Protein AF-A0A3B0T6W2-F1 (afdb_monomer)

Nearest PDB structures (foldseek):
  3ezs-assembly1_B  TM=7.539E-01  e=1.451E+00  Helicobacter pylori 26695
  1wky-assembly1_A  TM=6.631E-01  e=8.447E-01  Bacillus sp. JAMB-602
  2eo0-assembly2_A  TM=5.362E-01  e=4.016E-01  Sulfurisphaera tokodaii str. 7
  2whl-assembly1_A  TM=6.675E-01  e=3.493E+00  Salipaludibacillus agaradhaerens
  6uas-assembly1_A  TM=4.371E-01  e=1.661E+00  Amycolatopsis mediterranei

Secondary structure (DSSP, 8-state):
-TTTTHHHHHHHTTS--S--EEEE-S--S-------TT--EEEEE---STTPPPPPHHHHHHHHHHHHHTT-EEEEEE--SB-TTS-B--HHHH-SEETTEE-B---HHHHHHHHT-

Radius of gyration: 14.58 Å; Cα contacts (8 Å, |Δi|>4): 212; chains: 1; bounding box: 32×38×36 Å

Organism: NCBI:txid652676

Structure (mmCIF, N/CA/C/O backbone):
data_AF-A0A3B0T6W2-F1
#
_entry.id   AF-A0A3B0T6W2-F1
#
loop_
_atom_site.group_PDB
_atom_site.id
_atom_site.type_symbol
_atom_site.label_atom_id
_atom_site.label_alt_id
_atom_site.label_comp_id
_atom_site.label_asym_id
_atom_site.label_entity_id
_atom_site.label_seq_id
_atom_site.pdbx_PDB_ins_code
_atom_site.Cartn_x
_atom_site.Cartn_y
_atom_site.Cartn_z
_atom_site.occupancy
_atom_site.B_iso_or_equiv
_atom_site.auth_seq_id
_atom_site.auth_comp_id
_atom_site.auth_asym_id
_atom_site.auth_atom_id
_atom_site.pdbx_PDB_model_num
ATOM 1 N N . ASN A 1 1 ? -3.966 9.603 -3.259 1.00 82.38 1 ASN A N 1
ATOM 2 C CA . ASN A 1 1 ? -2.785 10.486 -3.163 1.00 82.38 1 ASN A CA 1
ATOM 3 C C . ASN A 1 1 ? -2.792 11.110 -1.764 1.00 82.38 1 ASN A C 1
ATOM 5 O O . ASN A 1 1 ? -3.804 10.995 -1.070 1.00 82.38 1 ASN A O 1
ATOM 9 N N . LYS A 1 2 ? -1.687 11.713 -1.332 1.00 90.75 2 LYS A N 1
ATOM 10 C CA . LYS A 1 2 ? -1.481 12.236 0.023 1.00 90.75 2 LYS A CA 1
ATOM 11 C C . LYS A 1 2 ? -2.507 13.304 0.412 1.00 90.75 2 LYS A C 1
ATOM 13 O O . LYS A 1 2 ? -2.999 13.302 1.533 1.00 90.75 2 LYS A O 1
ATOM 18 N N . TYR A 1 3 ? -2.855 14.177 -0.529 1.00 91.06 3 TYR A N 1
ATOM 19 C CA . TYR A 1 3 ? -3.687 15.354 -0.272 1.00 91.06 3 TYR A CA 1
AT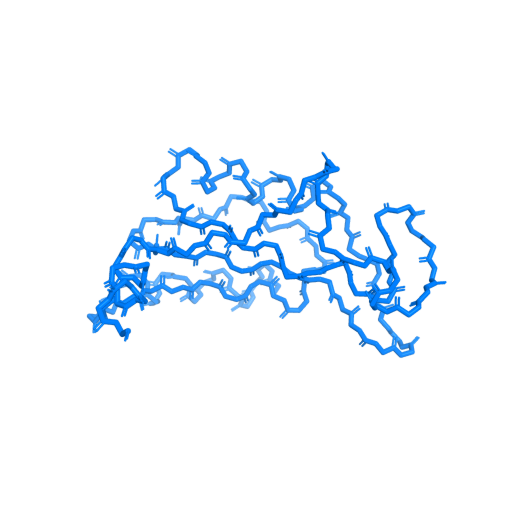OM 20 C C . TYR A 1 3 ? -5.190 15.064 -0.271 1.00 91.06 3 TYR A C 1
ATOM 22 O O . TYR A 1 3 ? -5.915 15.648 0.524 1.00 91.06 3 TYR A O 1
ATOM 30 N N . ASP A 1 4 ? -5.658 14.146 -1.114 1.00 91.12 4 ASP A N 1
ATOM 31 C CA . ASP A 1 4 ? -7.086 13.828 -1.230 1.00 91.12 4 ASP A CA 1
ATOM 32 C C . ASP A 1 4 ? -7.474 12.565 -0.457 1.00 91.12 4 ASP A C 1
ATOM 34 O O . ASP A 1 4 ? -8.615 12.423 -0.016 1.00 91.12 4 ASP A O 1
ATOM 38 N N . GLY A 1 5 ? -6.544 11.610 -0.351 1.00 92.94 5 GLY A N 1
ATOM 39 C CA . GLY A 1 5 ? -6.788 10.287 0.219 1.00 92.94 5 GLY A CA 1
ATOM 40 C C . GLY A 1 5 ? -6.639 10.257 1.734 1.00 92.94 5 GLY A C 1
ATOM 41 O O . GLY A 1 5 ? -7.566 9.829 2.417 1.00 92.94 5 GLY A O 1
ATOM 42 N N . LEU A 1 6 ? -5.504 10.733 2.260 1.00 95.06 6 LEU A N 1
ATOM 43 C CA . LEU A 1 6 ? -5.219 10.657 3.698 1.00 95.06 6 LEU A CA 1
ATOM 44 C C . LEU A 1 6 ? -6.254 11.386 4.565 1.00 95.06 6 LEU A C 1
ATOM 46 O O . LEU A 1 6 ? -6.703 10.781 5.535 1.00 95.06 6 LEU A O 1
ATOM 50 N N . PRO A 1 7 ? -6.756 12.586 4.204 1.00 95.00 7 PRO A N 1
ATOM 51 C CA . PRO A 1 7 ? -7.790 13.239 5.011 1.00 95.00 7 PRO A CA 1
ATOM 52 C C . PRO A 1 7 ? -9.100 12.443 5.128 1.00 95.00 7 PRO A C 1
ATOM 54 O O . PRO A 1 7 ? -9.908 12.700 6.014 1.00 95.00 7 PRO A O 1
ATOM 57 N N . ARG A 1 8 ? -9.347 11.473 4.235 1.00 95.75 8 ARG A N 1
ATOM 58 C CA . ARG A 1 8 ? -10.544 10.616 4.287 1.00 95.75 8 ARG A CA 1
ATOM 59 C C . ARG A 1 8 ? -10.384 9.432 5.237 1.00 95.75 8 ARG A C 1
ATOM 61 O O . ARG A 1 8 ? -11.397 8.850 5.619 1.00 95.75 8 ARG A O 1
ATOM 68 N N . VAL A 1 9 ? -9.155 9.089 5.628 1.00 96.50 9 VAL A N 1
ATOM 69 C CA . VAL A 1 9 ? -8.884 8.020 6.602 1.00 96.50 9 VAL A CA 1
ATOM 70 C C . VAL A 1 9 ? -9.522 8.367 7.944 1.00 96.50 9 VAL A C 1
ATOM 72 O O . VAL A 1 9 ? -10.195 7.524 8.530 1.00 96.50 9 VAL A O 1
ATOM 75 N N . ASP A 1 10 ? -9.444 9.636 8.358 1.00 94.25 10 ASP A N 1
ATOM 76 C CA . ASP A 1 10 ? -10.095 10.126 9.577 1.00 94.25 10 ASP A CA 1
ATOM 77 C C . ASP A 1 10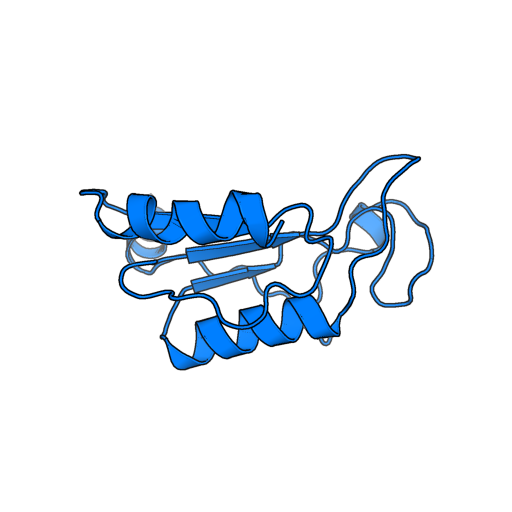 ? -11.613 9.953 9.567 1.00 94.25 10 ASP A C 1
ATOM 79 O O . ASP A 1 10 ? -12.220 9.650 10.591 1.00 94.25 10 ASP A O 1
ATOM 83 N N . ILE A 1 11 ? -12.247 10.108 8.408 1.00 95.12 11 ILE A N 1
ATOM 84 C CA . ILE A 1 11 ? -13.687 9.878 8.280 1.00 95.12 11 ILE A CA 1
ATOM 85 C C . ILE A 1 11 ? -13.975 8.378 8.389 1.00 95.12 11 ILE A C 1
ATOM 87 O O . ILE A 1 11 ? -14.879 7.977 9.120 1.00 95.12 11 ILE A O 1
ATOM 91 N N . LEU A 1 12 ? -13.198 7.554 7.681 1.00 96.12 12 LEU A N 1
ATOM 92 C CA . LEU A 1 12 ? -13.381 6.106 7.617 1.00 96.12 12 LEU A CA 1
ATOM 93 C C . LEU A 1 12 ? -13.233 5.438 8.989 1.00 96.12 12 LEU A C 1
ATOM 95 O O . LEU A 1 12 ? -14.110 4.673 9.382 1.00 96.12 12 LEU A O 1
ATOM 99 N N . ARG A 1 13 ? -12.163 5.747 9.729 1.00 95.62 13 ARG A N 1
ATOM 100 C CA . ARG A 1 13 ? -11.843 5.109 11.019 1.00 95.62 13 ARG A CA 1
ATOM 101 C C . ARG A 1 13 ? -12.857 5.376 12.138 1.00 95.62 13 ARG A C 1
ATOM 103 O O . ARG A 1 13 ? -12.824 4.723 13.175 1.00 95.62 13 ARG A O 1
ATOM 110 N N . ASN A 1 14 ? -13.752 6.345 11.934 1.00 94.94 14 ASN A N 1
ATOM 111 C CA . ASN A 1 14 ? -14.831 6.693 12.861 1.00 94.94 14 ASN A CA 1
ATOM 112 C C . ASN A 1 14 ? -16.182 6.053 12.487 1.00 94.94 14 ASN A C 1
ATOM 114 O O . ASN A 1 14 ? -17.184 6.262 13.178 1.00 94.94 14 ASN A O 1
ATOM 118 N N . LEU A 1 15 ? -16.246 5.288 11.393 1.00 96.38 15 LEU A N 1
ATOM 119 C CA . LEU A 1 15 ? -17.466 4.598 10.986 1.00 96.38 15 LEU A CA 1
ATOM 120 C C . LEU A 1 15 ? -17.707 3.340 11.825 1.00 96.38 15 LEU A C 1
ATOM 122 O O . LEU A 1 15 ? -16.790 2.658 12.268 1.00 96.38 15 LEU A O 1
ATOM 126 N N . LYS A 1 16 ? -18.984 2.984 11.986 1.00 95.50 16 LYS A N 1
ATOM 127 C CA . LYS A 1 16 ? -19.384 1.696 12.560 1.00 95.50 16 LYS A CA 1
ATOM 128 C C . LYS A 1 16 ? -19.514 0.671 11.440 1.00 95.50 16 LYS A C 1
ATOM 130 O O . LYS A 1 16 ? -20.548 0.615 10.776 1.00 95.50 16 LYS A O 1
ATOM 135 N N . ALA A 1 17 ? -18.477 -0.129 11.238 1.00 95.44 17 ALA A N 1
ATOM 136 C CA . ALA A 1 17 ? -18.477 -1.237 10.291 1.00 95.44 17 ALA A CA 1
ATOM 137 C C . ALA A 1 17 ? -17.854 -2.485 10.925 1.00 95.44 17 ALA A C 1
ATOM 139 O O . ALA A 1 17 ? -17.126 -2.397 11.906 1.00 95.44 17 ALA A O 1
ATOM 140 N N . THR A 1 18 ? -18.158 -3.655 10.363 1.00 94.94 18 THR A N 1
ATOM 141 C CA . THR A 1 18 ? -17.549 -4.927 10.786 1.00 94.94 18 THR A CA 1
ATOM 142 C C . THR A 1 18 ? -16.084 -5.039 10.366 1.00 94.94 18 THR A C 1
ATOM 144 O O . THR A 1 18 ? -15.333 -5.752 11.015 1.00 94.94 18 THR A O 1
ATOM 147 N N . VAL A 1 19 ? -15.715 -4.391 9.257 1.00 96.44 19 VAL A N 1
ATOM 14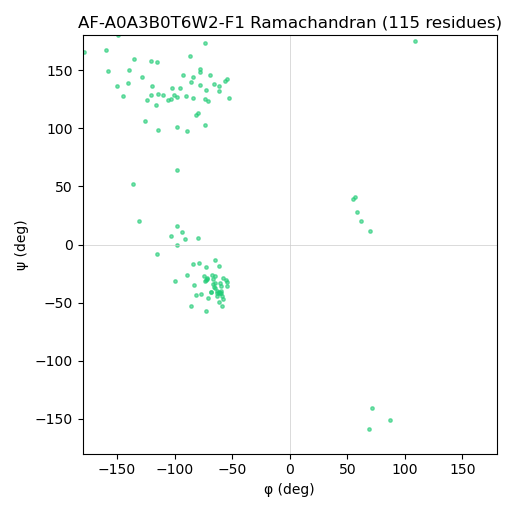8 C CA . VAL A 1 19 ? -14.346 -4.304 8.738 1.00 96.44 19 VAL A CA 1
ATOM 149 C C . VAL A 1 19 ? -14.173 -2.927 8.110 1.00 96.44 19 VAL A C 1
ATOM 151 O O . VAL A 1 19 ? -14.971 -2.537 7.251 1.00 96.44 19 VAL A O 1
ATOM 154 N N . LEU A 1 20 ? -13.127 -2.215 8.506 1.00 97.94 20 LEU A N 1
ATOM 155 C CA . LEU A 1 20 ? -12.672 -0.963 7.919 1.00 97.94 20 LEU A CA 1
ATOM 156 C C . LEU A 1 20 ? -11.356 -1.210 7.191 1.00 97.94 20 LEU A C 1
ATOM 158 O O . LEU A 1 20 ? -10.422 -1.784 7.745 1.00 97.94 20 LEU A O 1
ATOM 162 N N . PHE A 1 21 ? -11.277 -0.793 5.928 1.00 98.06 21 PHE A N 1
ATOM 163 C CA . PHE A 1 21 ? -10.094 -1.049 5.116 1.00 98.06 21 PHE A CA 1
ATOM 164 C C . PHE A 1 21 ? -9.700 0.127 4.234 1.00 98.06 21 PHE A C 1
ATOM 166 O O . PHE A 1 21 ? -10.546 0.880 3.746 1.00 98.06 21 PHE A O 1
ATOM 173 N N . LEU A 1 22 ? -8.401 0.223 3.967 1.00 98.38 22 LEU A N 1
ATOM 174 C CA . LEU A 1 22 ? -7.830 1.152 3.004 1.00 98.38 22 LEU A CA 1
ATOM 175 C C . LEU A 1 22 ? -7.472 0.416 1.716 1.00 98.38 22 LEU A C 1
ATOM 177 O O . LEU A 1 22 ? -6.709 -0.546 1.719 1.00 98.38 22 LEU A O 1
ATOM 181 N N . SER A 1 23 ? -7.996 0.902 0.592 1.00 97.94 23 SER A N 1
ATOM 182 C CA . SER A 1 23 ? -7.535 0.509 -0.739 1.00 97.94 23 SER A CA 1
ATOM 183 C C . SER A 1 23 ? -6.563 1.569 -1.248 1.00 97.94 23 SER A C 1
ATOM 185 O O . SER A 1 23 ? -6.959 2.650 -1.684 1.00 97.94 23 SER A O 1
ATOM 187 N N . VAL A 1 24 ? -5.272 1.269 -1.149 1.00 98.12 24 VAL A N 1
ATOM 188 C CA . VAL A 1 24 ? -4.167 2.137 -1.561 1.00 98.12 24 VAL A CA 1
ATOM 189 C C . VAL A 1 24 ? -3.696 1.711 -2.949 1.00 98.12 24 VAL A C 1
ATOM 191 O O . VAL A 1 24 ? -2.585 1.215 -3.153 1.00 98.12 24 VAL A O 1
ATOM 194 N N . GLU A 1 25 ? -4.593 1.857 -3.923 1.00 96.62 25 GLU A N 1
ATOM 195 C CA . GLU A 1 25 ? -4.314 1.538 -5.319 1.00 96.62 25 GLU A CA 1
ATOM 196 C C . GLU A 1 25 ? -4.931 2.551 -6.309 1.00 96.62 25 GLU A C 1
ATOM 198 O O . GLU A 1 25 ? -6.080 2.963 -6.146 1.00 96.62 25 GLU A O 1
ATOM 203 N N . PRO A 1 26 ? -4.193 2.935 -7.369 1.00 97.25 26 PRO A N 1
ATOM 204 C CA . PRO A 1 26 ? -2.755 2.717 -7.512 1.00 97.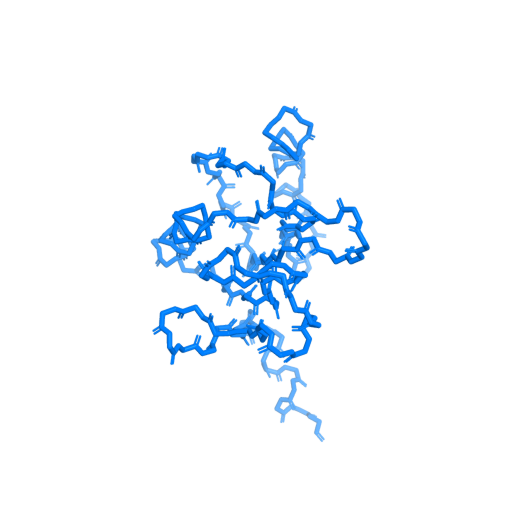25 26 PRO A CA 1
ATOM 205 C C . PRO A 1 26 ? -1.962 3.526 -6.465 1.00 97.25 26 PRO A C 1
ATOM 207 O O . PRO A 1 26 ? -2.268 4.693 -6.216 1.00 97.25 26 PRO A O 1
ATOM 210 N N . LEU A 1 27 ? -0.927 2.925 -5.873 1.00 98.06 27 LEU A N 1
ATOM 211 C CA . LEU A 1 27 ? 0.041 3.654 -5.048 1.00 98.06 27 LEU A CA 1
ATOM 212 C C . LEU A 1 27 ? 1.038 4.375 -5.966 1.00 98.06 27 LEU A C 1
ATOM 214 O O . LEU A 1 27 ? 1.806 3.747 -6.696 1.00 98.06 27 LEU A O 1
ATOM 218 N N . LEU A 1 28 ? 0.980 5.705 -5.955 1.00 97.19 28 LEU A N 1
ATOM 219 C CA . LEU A 1 28 ? 1.665 6.570 -6.925 1.00 97.19 28 LEU A CA 1
ATOM 220 C C . LEU A 1 28 ? 2.752 7.453 -6.308 1.00 97.19 28 LEU A C 1
ATOM 222 O O . LEU A 1 28 ? 3.466 8.130 -7.042 1.00 97.19 28 LEU A O 1
ATOM 226 N N . GLU A 1 29 ? 2.848 7.466 -4.986 1.00 97.81 29 GLU A N 1
ATOM 227 C CA . GLU A 1 29 ? 3.793 8.261 -4.209 1.00 97.81 29 GLU A CA 1
ATOM 228 C C . GLU A 1 29 ? 3.940 7.651 -2.813 1.00 97.81 29 GLU A C 1
ATOM 230 O O . GLU A 1 29 ? 3.115 6.825 -2.413 1.00 97.81 29 GLU A O 1
ATOM 235 N N . ASP A 1 30 ? 4.950 8.087 -2.063 1.00 97.69 30 ASP A N 1
ATOM 236 C CA . ASP A 1 30 ? 5.023 7.795 -0.635 1.00 97.69 30 ASP A CA 1
ATOM 237 C C . ASP A 1 30 ? 3.952 8.594 0.117 1.00 97.69 30 ASP A C 1
ATOM 239 O O . ASP A 1 30 ? 3.898 9.826 0.036 1.00 97.69 30 ASP A O 1
ATOM 243 N N . LEU A 1 31 ? 3.099 7.895 0.862 1.00 97.81 31 LEU A N 1
ATOM 244 C CA . LEU A 1 31 ? 2.075 8.534 1.685 1.00 97.81 31 LEU A CA 1
ATOM 245 C C . LEU A 1 31 ? 2.652 9.081 2.998 1.00 97.81 31 LEU A C 1
ATOM 247 O O . LEU A 1 31 ? 2.038 9.957 3.606 1.00 97.81 31 LEU A O 1
ATOM 251 N N . GLY A 1 32 ? 3.859 8.654 3.384 1.00 97.25 32 GLY A N 1
ATOM 252 C CA . GLY A 1 32 ? 4.424 8.936 4.698 1.00 97.25 32 GLY A CA 1
ATOM 253 C C . GLY A 1 32 ? 3.703 8.132 5.775 1.00 97.25 32 GLY A C 1
ATOM 254 O O . GLY A 1 32 ? 3.372 6.967 5.557 1.00 97.25 32 GLY A O 1
ATOM 255 N N . GLU A 1 33 ? 3.479 8.748 6.929 1.00 96.62 33 GLU A N 1
ATOM 256 C CA . GLU A 1 33 ? 2.731 8.147 8.034 1.00 96.62 33 GLU A CA 1
ATOM 257 C C . GLU A 1 33 ? 1.221 8.213 7.776 1.00 96.62 33 GLU A C 1
ATOM 259 O O . GLU A 1 33 ? 0.690 9.231 7.320 1.00 96.62 33 GLU A O 1
ATOM 264 N N . ILE A 1 34 ? 0.537 7.111 8.068 1.00 97.56 34 ILE A N 1
ATOM 265 C CA . ILE A 1 34 ? -0.909 6.947 7.976 1.00 97.56 34 ILE A CA 1
ATOM 266 C C . ILE A 1 34 ? -1.394 6.580 9.377 1.00 97.56 34 ILE A C 1
ATOM 268 O O . ILE A 1 34 ? -0.870 5.652 9.974 1.00 97.56 34 ILE A O 1
ATOM 272 N N . ASP A 1 35 ? -2.400 7.282 9.898 1.00 97.06 35 ASP A N 1
ATOM 273 C CA . ASP A 1 35 ? -3.058 6.875 11.144 1.00 97.06 35 ASP A CA 1
ATOM 274 C C . ASP A 1 35 ? -3.948 5.654 10.854 1.00 97.06 35 ASP A C 1
ATOM 276 O O . ASP A 1 35 ? -5.015 5.796 10.245 1.00 97.06 35 ASP A O 1
ATOM 280 N N . LEU A 1 36 ? -3.487 4.455 11.231 1.00 98.12 36 LEU A N 1
ATOM 281 C CA . LEU A 1 36 ? -4.216 3.200 11.029 1.00 98.12 36 LEU A CA 1
ATOM 282 C C . LEU A 1 36 ? -5.063 2.803 12.246 1.00 98.12 36 LEU A C 1
ATOM 284 O O . LEU A 1 36 ? -5.637 1.712 12.260 1.00 98.12 36 LEU A O 1
ATOM 288 N N . THR A 1 37 ? -5.238 3.694 13.227 1.00 97.00 37 THR A N 1
ATOM 289 C CA . THR A 1 37 ? -6.125 3.446 14.369 1.00 97.00 37 THR A CA 1
ATOM 290 C C . THR A 1 37 ? -7.517 3.039 13.877 1.00 97.00 37 THR A C 1
ATOM 292 O O . THR A 1 37 ? -8.150 3.782 13.125 1.00 97.00 37 THR A O 1
ATOM 295 N N . ASN A 1 38 ? -8.026 1.893 14.344 1.00 96.94 38 ASN A N 1
ATOM 296 C CA . ASN A 1 38 ? -9.311 1.291 13.943 1.00 96.94 38 ASN A CA 1
ATOM 297 C C . ASN A 1 38 ? -9.420 0.907 12.453 1.00 96.94 38 ASN A C 1
ATOM 299 O O . ASN A 1 38 ? -10.530 0.778 11.933 1.00 96.94 38 ASN A O 1
ATOM 303 N N . ILE A 1 39 ? -8.304 0.738 11.748 1.00 98.25 39 ILE A N 1
ATOM 304 C CA . ILE A 1 39 ? -8.277 0.139 10.413 1.00 98.25 39 ILE A CA 1
ATOM 305 C C . ILE A 1 39 ? -7.902 -1.332 10.558 1.00 98.25 39 ILE A C 1
ATOM 307 O O . ILE A 1 39 ? -6.878 -1.663 11.135 1.00 98.2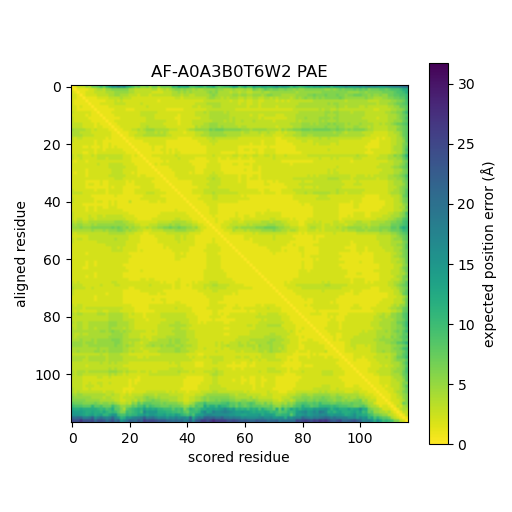5 39 ILE A O 1
ATOM 311 N N . ASP A 1 40 ? -8.710 -2.221 9.990 1.00 98.31 40 ASP A N 1
ATOM 312 C CA . ASP A 1 40 ? -8.480 -3.665 10.086 1.00 98.31 40 ASP A CA 1
ATOM 313 C C . ASP A 1 40 ? -7.596 -4.186 8.948 1.00 98.31 40 ASP A C 1
ATOM 315 O O . ASP A 1 40 ? -6.956 -5.231 9.070 1.00 98.31 40 ASP A O 1
ATOM 319 N N . TRP A 1 41 ? -7.596 -3.498 7.800 1.00 98.69 41 TRP A N 1
ATOM 320 C CA . TRP A 1 41 ? -6.990 -4.017 6.576 1.00 98.69 41 TRP A CA 1
ATOM 321 C C . TRP A 1 41 ? -6.453 -2.929 5.649 1.00 98.69 41 TRP A C 1
ATOM 323 O O . TRP A 1 41 ? -7.135 -1.950 5.347 1.00 98.69 41 TRP A O 1
ATOM 333 N N . VAL A 1 42 ? -5.264 -3.143 5.096 1.00 98.75 42 VAL A N 1
ATOM 334 C CA . VAL A 1 42 ? -4.693 -2.287 4.054 1.00 98.75 42 VAL A CA 1
ATOM 335 C C . VAL A 1 42 ? -4.347 -3.118 2.826 1.00 98.75 42 VAL A C 1
ATOM 337 O O . VAL A 1 42 ? -3.575 -4.076 2.883 1.00 98.75 42 VAL A O 1
ATOM 340 N N . ILE A 1 43 ? -4.904 -2.718 1.686 1.00 98.81 43 ILE A N 1
ATOM 341 C CA . ILE A 1 43 ? -4.649 -3.308 0.374 1.00 98.81 43 ILE A CA 1
ATOM 342 C C . ILE A 1 43 ? -3.762 -2.352 -0.419 1.00 98.81 43 ILE A C 1
ATOM 344 O O . ILE A 1 43 ? -4.140 -1.206 -0.640 1.00 98.81 43 ILE A O 1
ATOM 348 N N . VAL A 1 44 ? -2.618 -2.826 -0.910 1.00 98.75 44 VAL A N 1
ATOM 349 C CA . VAL A 1 44 ? -1.682 -2.025 -1.713 1.00 98.75 44 VAL A CA 1
ATOM 350 C C . VAL A 1 44 ? -1.503 -2.638 -3.097 1.00 98.75 44 VAL A C 1
ATOM 352 O O . VAL A 1 44 ? -1.332 -3.852 -3.237 1.00 98.75 44 VAL A O 1
ATOM 355 N N . GLY A 1 45 ? -1.508 -1.807 -4.139 1.00 98.50 45 GLY A N 1
ATOM 356 C CA . GLY A 1 45 ? -1.274 -2.273 -5.503 1.00 98.50 45 GLY A CA 1
ATOM 357 C C . GLY A 1 45 ? -0.801 -1.182 -6.456 1.00 98.50 45 GLY A C 1
ATOM 358 O O . GLY A 1 45 ? -1.160 -0.013 -6.324 1.00 98.50 45 GLY A O 1
ATOM 359 N N . GLY A 1 46 ? -0.005 -1.583 -7.445 1.00 98.12 46 GLY A N 1
ATOM 360 C CA . GLY A 1 46 ? 0.448 -0.695 -8.513 1.00 98.12 46 GLY A CA 1
ATOM 361 C C . GLY A 1 46 ? -0.519 -0.610 -9.699 1.00 98.12 46 GLY A C 1
ATOM 362 O O . GLY A 1 46 ? -1.395 -1.458 -9.907 1.00 98.12 46 GLY A O 1
ATOM 363 N N . GLU A 1 47 ? -0.342 0.438 -10.504 1.00 97.88 47 GLU A N 1
ATOM 364 C CA . GLU A 1 47 ? -1.208 0.769 -11.637 1.00 97.88 47 GLU A CA 1
ATOM 365 C C . GLU A 1 47 ? -1.083 -0.245 -12.789 1.00 97.88 47 GLU A C 1
ATOM 367 O O . GLU A 1 47 ? -0.011 -0.787 -13.073 1.00 97.88 47 GLU A O 1
ATOM 372 N N . SER A 1 48 ? -2.187 -0.499 -13.497 1.00 95.12 48 SER A N 1
ATOM 373 C CA . SER A 1 48 ? -2.206 -1.369 -14.682 1.00 95.12 48 SER A CA 1
ATOM 374 C C . SER A 1 48 ? -2.684 -0.626 -15.928 1.00 95.12 48 SER A C 1
ATOM 376 O O . SER A 1 48 ? -3.373 0.381 -15.820 1.00 95.12 48 SER A O 1
ATOM 378 N N . GLY A 1 49 ? -2.327 -1.129 -17.113 1.00 94.62 49 GLY A N 1
ATOM 379 C CA . GLY A 1 49 ? -2.643 -0.504 -18.404 1.00 94.62 49 GLY A CA 1
ATOM 380 C C . GLY A 1 49 ? -1.418 0.107 -19.091 1.00 94.62 49 GLY A C 1
ATOM 381 O O . GLY A 1 49 ? -0.317 0.110 -18.537 1.00 94.62 49 GLY A O 1
ATOM 382 N N . ASN A 1 50 ? -1.603 0.607 -20.319 1.00 92.94 50 ASN A N 1
ATOM 383 C CA . ASN A 1 50 ? -0.503 1.094 -21.169 1.00 92.94 50 ASN A CA 1
ATOM 384 C C . ASN A 1 50 ? 0.188 2.348 -20.613 1.00 92.94 50 ASN A C 1
ATOM 386 O O . ASN A 1 50 ? 1.397 2.511 -20.782 1.00 92.94 50 ASN A O 1
ATOM 390 N N . GLN A 1 51 ? -0.580 3.212 -19.946 1.00 95.56 51 GLN A N 1
ATOM 391 C CA . GLN A 1 51 ? -0.103 4.462 -19.345 1.00 95.56 51 GLN A CA 1
ATOM 392 C C . GLN A 1 51 ? 0.187 4.324 -17.844 1.00 95.56 51 GLN A C 1
ATOM 394 O O . GLN A 1 51 ? 0.306 5.327 -17.149 1.00 95.56 51 GLN A O 1
ATOM 399 N N . ALA A 1 52 ? 0.292 3.090 -17.342 1.00 97.38 52 ALA A N 1
ATO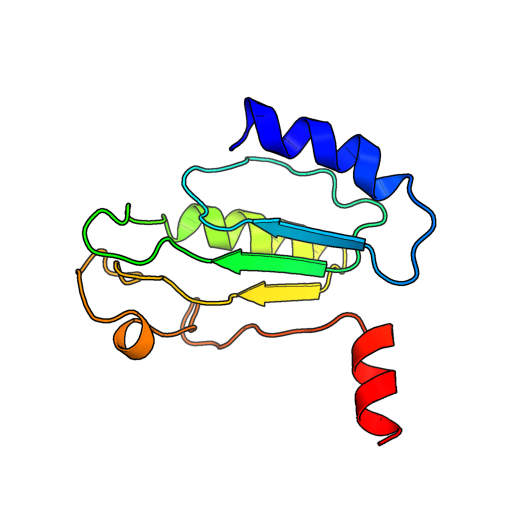M 400 C CA . ALA A 1 52 ? 0.583 2.846 -15.938 1.00 97.38 52 ALA A CA 1
ATOM 401 C C . ALA A 1 52 ? 1.885 3.533 -15.515 1.00 97.38 52 ALA A C 1
ATOM 403 O O . ALA A 1 52 ? 2.877 3.514 -16.253 1.00 97.38 52 ALA A O 1
ATOM 404 N N . ARG A 1 53 ? 1.888 4.086 -14.308 1.00 97.69 53 ARG A N 1
ATOM 405 C CA . ARG A 1 53 ? 3.059 4.656 -13.644 1.00 97.69 53 ARG A CA 1
ATOM 406 C C . ARG A 1 53 ? 3.742 3.608 -12.760 1.00 97.69 53 ARG A C 1
ATOM 408 O O . ARG A 1 53 ? 3.059 2.737 -12.215 1.00 97.69 53 ARG A O 1
ATOM 415 N N . PRO A 1 54 ? 5.081 3.642 -12.640 1.00 97.56 54 PRO A N 1
ATOM 416 C CA . PRO A 1 54 ? 5.797 2.724 -11.770 1.00 97.56 54 PRO A CA 1
ATOM 417 C C . PRO A 1 54 ? 5.570 3.091 -10.301 1.00 97.56 54 PRO A C 1
ATOM 419 O O . PRO A 1 54 ? 5.735 4.242 -9.910 1.00 97.56 54 PRO A O 1
ATOM 422 N N . MET A 1 55 ? 5.257 2.090 -9.486 1.00 98.12 55 MET A N 1
ATOM 423 C CA . MET A 1 55 ? 5.241 2.200 -8.028 1.00 98.12 55 MET A CA 1
ATOM 424 C C . MET A 1 55 ? 6.655 1.985 -7.487 1.00 98.12 55 MET A C 1
ATOM 426 O O . MET A 1 55 ? 7.422 1.193 -8.045 1.00 98.12 55 MET A O 1
ATOM 430 N N . ASP A 1 56 ? 7.036 2.692 -6.426 1.00 98.19 56 ASP A N 1
ATOM 431 C CA . ASP A 1 56 ? 8.276 2.400 -5.714 1.00 98.19 56 ASP A CA 1
ATOM 432 C C . ASP A 1 56 ? 8.113 1.315 -4.659 1.00 98.19 56 ASP A C 1
ATOM 434 O O . ASP A 1 56 ? 7.114 1.263 -3.946 1.00 98.19 56 ASP A O 1
ATOM 438 N N . LYS A 1 57 ? 9.119 0.443 -4.571 1.00 98.38 57 LYS A N 1
ATOM 439 C CA . LYS A 1 57 ? 9.151 -0.636 -3.591 1.00 98.38 57 LYS A CA 1
ATOM 440 C C . LYS A 1 57 ? 9.185 -0.080 -2.169 1.00 98.38 57 LYS A C 1
ATOM 442 O O . LYS A 1 57 ? 8.459 -0.584 -1.317 1.00 98.38 57 LYS A O 1
ATOM 447 N N . THR A 1 58 ? 9.947 0.990 -1.955 1.00 98.56 58 THR A N 1
ATOM 448 C CA . THR A 1 58 ? 10.091 1.641 -0.646 1.00 98.56 58 THR A CA 1
ATOM 449 C C . THR A 1 58 ? 8.762 2.172 -0.107 1.00 98.56 58 THR A C 1
ATOM 451 O O . THR A 1 58 ? 8.511 2.086 1.090 1.00 98.56 58 THR A O 1
ATOM 454 N N . TRP A 1 59 ? 7.858 2.630 -0.980 1.00 98.50 59 TRP A N 1
ATOM 455 C CA . TRP A 1 59 ? 6.530 3.109 -0.579 1.00 98.50 59 TRP A CA 1
ATOM 456 C C . TRP A 1 59 ? 5.647 1.973 -0.054 1.00 98.50 59 TRP A C 1
ATOM 458 O O . TRP A 1 59 ? 4.950 2.127 0.945 1.00 98.50 59 TRP A O 1
ATOM 468 N N . VAL A 1 60 ? 5.690 0.807 -0.708 1.00 98.50 60 VAL A N 1
ATOM 469 C CA . VAL A 1 60 ? 4.947 -0.382 -0.261 1.00 98.50 60 VAL A CA 1
ATOM 470 C C . VAL A 1 60 ? 5.522 -0.913 1.053 1.00 98.50 60 VAL A C 1
ATOM 472 O O . VAL A 1 60 ? 4.767 -1.304 1.940 1.00 98.50 60 VAL A O 1
ATOM 475 N N . GLU A 1 61 ? 6.850 -0.919 1.188 1.00 98.69 61 GLU A N 1
ATOM 476 C CA . GLU A 1 61 ? 7.544 -1.348 2.409 1.00 98.69 61 GLU A CA 1
ATOM 477 C C . GLU A 1 61 ? 7.254 -0.429 3.599 1.00 98.69 61 GLU A C 1
ATOM 479 O O . GLU A 1 61 ? 7.069 -0.923 4.712 1.00 98.69 61 GLU A O 1
ATOM 484 N N . ASN A 1 62 ? 7.143 0.883 3.367 1.00 98.69 62 ASN A N 1
ATOM 485 C CA . ASN A 1 62 ? 6.719 1.841 4.384 1.00 98.69 62 ASN A CA 1
ATOM 486 C C . ASN A 1 62 ? 5.317 1.494 4.926 1.00 98.69 62 ASN A C 1
ATOM 488 O O . ASN A 1 62 ? 5.150 1.285 6.127 1.00 98.69 62 ASN A O 1
ATOM 492 N N . ILE A 1 63 ? 4.3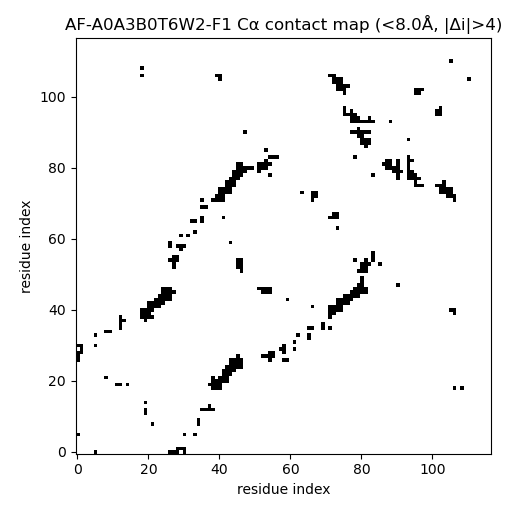27 1.321 4.041 1.00 98.75 63 ILE A N 1
ATOM 493 C CA . ILE A 1 63 ? 2.958 0.953 4.445 1.00 98.75 63 ILE A CA 1
ATOM 494 C C . ILE A 1 63 ? 2.936 -0.404 5.159 1.00 98.75 63 ILE A C 1
ATOM 496 O O . ILE A 1 63 ? 2.257 -0.557 6.172 1.00 98.75 63 ILE A O 1
ATOM 500 N N . LYS A 1 64 ? 3.695 -1.389 4.661 1.00 98.75 64 LYS A N 1
ATOM 501 C CA . LYS A 1 64 ? 3.803 -2.709 5.296 1.00 98.75 64 LYS A CA 1
ATOM 502 C C . LYS A 1 64 ? 4.324 -2.611 6.728 1.00 98.75 64 LYS A C 1
ATOM 504 O O . LYS A 1 64 ? 3.779 -3.262 7.609 1.00 98.75 64 LYS A O 1
ATOM 509 N N . THR A 1 65 ? 5.359 -1.803 6.940 1.00 98.81 65 THR A N 1
ATOM 510 C CA . THR A 1 65 ? 5.972 -1.608 8.258 1.00 98.81 65 THR A CA 1
ATOM 511 C C . THR A 1 65 ? 4.981 -0.979 9.237 1.00 98.81 65 THR A C 1
ATOM 513 O O . THR A 1 65 ? 4.881 -1.428 10.372 1.00 98.81 65 THR A O 1
ATOM 516 N N . GLN A 1 66 ? 4.204 0.012 8.792 1.00 98.75 66 GLN A N 1
ATOM 517 C CA . GLN A 1 66 ? 3.143 0.616 9.608 1.00 98.75 66 GLN A CA 1
ATOM 518 C C . GLN A 1 66 ? 2.050 -0.403 9.958 1.00 98.75 66 GLN A C 1
ATOM 520 O O . GLN A 1 66 ? 1.679 -0.517 11.120 1.00 98.75 66 GLN A O 1
ATOM 525 N N . CYS A 1 67 ? 1.616 -1.218 8.989 1.00 98.75 67 CYS A N 1
ATOM 526 C CA . CYS A 1 67 ? 0.651 -2.289 9.252 1.00 98.75 67 CYS A CA 1
ATOM 527 C C . CYS A 1 67 ? 1.179 -3.304 10.277 1.00 98.75 67 CYS A C 1
ATOM 529 O O . CYS A 1 67 ? 0.439 -3.706 11.164 1.00 98.75 67 CYS A O 1
ATOM 531 N N . ASP A 1 68 ? 2.455 -3.692 10.186 1.00 98.50 68 ASP A N 1
ATOM 532 C CA . ASP A 1 68 ? 3.070 -4.621 11.143 1.00 98.50 68 ASP A CA 1
ATOM 533 C C . ASP A 1 68 ? 3.161 -4.035 12.558 1.00 98.50 68 ASP A C 1
ATOM 535 O O . ASP A 1 68 ? 2.976 -4.758 13.533 1.00 98.50 68 ASP A O 1
ATOM 539 N N . ASN A 1 69 ? 3.433 -2.734 12.678 1.00 98.44 69 ASN A N 1
ATOM 540 C CA . ASN A 1 69 ? 3.532 -2.054 13.970 1.00 98.44 69 ASN A CA 1
ATOM 541 C C . ASN A 1 69 ? 2.171 -1.875 14.659 1.00 98.44 69 ASN A C 1
ATOM 543 O O . ASN A 1 69 ? 2.119 -1.823 15.887 1.00 98.44 69 ASN A O 1
ATOM 547 N N . GLU A 1 70 ? 1.092 -1.767 13.883 1.00 97.62 70 GLU A N 1
ATOM 548 C CA . GLU A 1 70 ? -0.273 -1.543 14.378 1.00 97.62 70 GLU A CA 1
ATOM 549 C C . GLU A 1 70 ? -1.147 -2.811 14.352 1.00 97.62 70 GLU A C 1
ATOM 551 O O . GLU A 1 70 ? -2.339 -2.734 14.633 1.00 97.62 70 GLU A O 1
ATOM 556 N N . ASP A 1 71 ? -0.562 -3.975 14.042 1.00 97.50 71 ASP A N 1
ATOM 557 C CA . ASP A 1 71 ? -1.259 -5.268 13.913 1.00 97.50 71 ASP A CA 1
ATOM 558 C C . ASP A 1 71 ? -2.440 -5.233 12.919 1.00 97.50 71 ASP A C 1
ATOM 560 O O . ASP A 1 71 ? -3.502 -5.823 13.117 1.00 97.50 71 ASP A O 1
ATOM 564 N N . VAL A 1 72 ? -2.249 -4.515 11.811 1.00 98.44 72 VAL A N 1
ATOM 565 C CA . VAL A 1 72 ? -3.237 -4.357 10.739 1.00 98.44 72 VAL A CA 1
ATOM 566 C C . VAL A 1 72 ? -2.966 -5.375 9.638 1.00 98.44 72 VAL A C 1
ATOM 568 O O . VAL A 1 72 ? -1.833 -5.536 9.171 1.00 98.44 72 VAL A O 1
ATOM 571 N N . ALA A 1 73 ? -4.011 -6.047 9.148 1.00 98.62 73 ALA A N 1
ATOM 572 C CA . ALA A 1 73 ? -3.841 -6.999 8.061 1.00 98.62 73 ALA A CA 1
ATOM 573 C C . ALA A 1 73 ? -3.305 -6.282 6.811 1.00 98.62 73 ALA A C 1
ATOM 575 O O . ALA A 1 73 ? -3.831 -5.258 6.373 1.00 98.62 73 ALA A O 1
ATOM 576 N N . PHE A 1 74 ? -2.274 -6.851 6.190 1.00 98.81 74 PHE A N 1
ATOM 577 C CA . PHE A 1 74 ? -1.683 -6.300 4.976 1.00 98.81 74 PHE A CA 1
ATOM 578 C C . PHE A 1 74 ? -1.873 -7.230 3.780 1.00 98.81 74 PHE A C 1
ATOM 580 O O . PHE A 1 74 ? -1.512 -8.412 3.807 1.00 98.81 74 PHE A O 1
ATOM 587 N N . PHE A 1 75 ? -2.370 -6.657 2.687 1.00 98.75 75 PHE A N 1
ATOM 588 C CA . PHE A 1 75 ? -2.576 -7.345 1.425 1.00 98.75 75 PHE A CA 1
ATOM 589 C C . PHE A 1 75 ? -1.879 -6.607 0.285 1.00 98.75 75 PHE A C 1
ATOM 591 O O . PHE A 1 75 ? -2.342 -5.588 -0.226 1.00 98.75 75 PHE A O 1
ATOM 598 N N . PHE A 1 76 ? -0.780 -7.174 -0.192 1.00 98.75 76 PHE A N 1
ATOM 599 C CA . PHE A 1 76 ? -0.172 -6.782 -1.446 1.00 98.75 76 PHE A CA 1
ATOM 600 C C . PHE A 1 76 ? -0.890 -7.458 -2.614 1.00 98.75 76 PHE A C 1
ATOM 602 O O . PHE A 1 76 ? -0.821 -8.672 -2.830 1.00 98.75 76 PHE A O 1
ATOM 609 N N . LYS A 1 77 ? -1.596 -6.646 -3.397 1.00 98.19 77 LYS A N 1
ATOM 610 C CA . LYS A 1 77 ? -2.382 -7.116 -4.533 1.00 98.19 77 LYS A CA 1
ATOM 611 C C . LYS A 1 77 ? -1.488 -7.538 -5.689 1.00 98.19 77 LYS A C 1
ATOM 613 O O . LYS A 1 77 ? -1.614 -8.663 -6.166 1.00 98.19 77 LYS A O 1
ATOM 618 N N . GLN A 1 78 ? -0.641 -6.621 -6.160 1.00 98.25 78 GLN A N 1
ATOM 619 C CA . GLN A 1 78 ? 0.294 -6.812 -7.276 1.00 98.25 78 GLN A CA 1
ATOM 620 C C . GLN A 1 78 ? 1.140 -5.551 -7.531 1.00 98.25 78 GLN A C 1
ATOM 622 O O . GLN A 1 78 ? 0.750 -4.443 -7.158 1.00 98.25 78 GLN A O 1
ATOM 627 N N . TRP A 1 79 ? 2.215 -5.698 -8.309 1.00 98.25 79 TRP A N 1
ATOM 628 C CA . TRP A 1 79 ? 3.018 -4.574 -8.818 1.00 98.25 79 TRP A CA 1
ATOM 629 C C . TRP A 1 79 ? 2.361 -3.771 -9.954 1.00 98.25 79 TRP A C 1
ATOM 631 O O . TRP A 1 79 ? 2.637 -2.586 -10.111 1.00 98.25 79 TRP A O 1
ATOM 641 N N . GLY A 1 80 ? 1.480 -4.388 -10.748 1.00 97.62 80 GLY A N 1
ATOM 642 C CA . GLY A 1 80 ? 0.882 -3.747 -11.927 1.00 97.62 80 GLY A CA 1
ATOM 643 C C . GLY A 1 80 ? 1.727 -3.906 -13.200 1.00 97.62 80 GLY A C 1
ATOM 644 O O . GLY A 1 80 ? 2.402 -4.919 -13.379 1.00 97.62 80 GLY A O 1
ATOM 645 N N . THR A 1 81 ? 1.651 -2.953 -14.137 1.00 98.00 81 THR A N 1
ATOM 646 C CA . THR A 1 81 ? 2.373 -3.028 -15.433 1.00 98.00 81 THR A CA 1
ATOM 647 C C . THR A 1 81 ? 3.894 -2.947 -15.265 1.00 98.00 81 THR A C 1
ATOM 649 O O . THR A 1 81 ? 4.639 -3.519 -16.062 1.00 98.00 81 THR A O 1
ATOM 652 N N . TRP A 1 82 ? 4.370 -2.259 -14.232 1.00 98.00 82 TRP A N 1
ATOM 653 C CA . TRP A 1 82 ? 5.789 -2.156 -13.900 1.00 98.00 82 TRP A CA 1
ATOM 654 C C . TRP A 1 82 ? 6.116 -3.117 -12.767 1.00 98.00 82 TRP A C 1
ATOM 656 O O . TRP A 1 82 ? 5.416 -3.107 -11.762 1.00 98.00 82 TRP A O 1
ATOM 666 N N . GLY A 1 83 ? 7.144 -3.949 -12.929 1.00 97.19 83 GLY A N 1
ATOM 667 C CA . GLY A 1 83 ? 7.621 -4.827 -11.863 1.00 97.19 83 GLY A CA 1
ATOM 668 C C . GLY A 1 83 ? 8.380 -4.070 -10.772 1.00 97.19 83 GLY A C 1
ATOM 669 O O . GLY A 1 83 ? 8.693 -2.887 -10.922 1.00 97.19 83 GLY A O 1
ATOM 670 N N . ALA A 1 84 ? 8.730 -4.779 -9.695 1.00 95.81 84 ALA A N 1
ATOM 671 C CA . ALA A 1 84 ? 9.615 -4.265 -8.643 1.00 95.81 84 ALA A CA 1
ATOM 672 C C . ALA A 1 84 ? 10.963 -3.769 -9.202 1.00 95.81 84 ALA A C 1
ATOM 674 O O . ALA A 1 84 ? 11.559 -2.831 -8.682 1.00 95.81 84 ALA A O 1
ATOM 675 N N . ASP A 1 85 ? 11.413 -4.393 -10.292 1.00 96.06 85 ASP A N 1
ATOM 676 C CA . ASP A 1 85 ? 12.621 -4.078 -11.058 1.00 96.06 85 ASP A CA 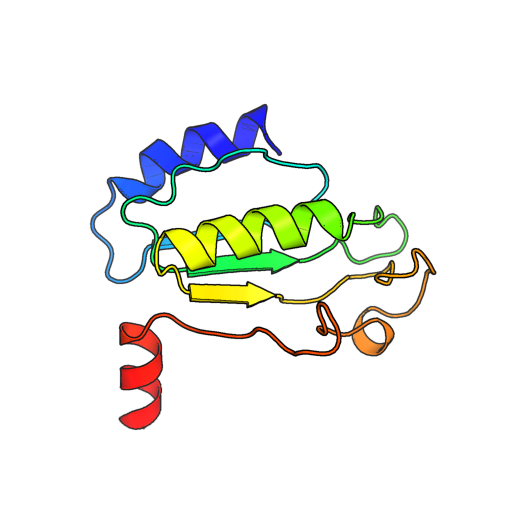1
ATOM 677 C C . ASP A 1 85 ? 12.455 -2.888 -12.018 1.00 96.06 85 ASP A C 1
ATOM 679 O O . ASP A 1 85 ? 13.353 -2.602 -12.806 1.00 96.06 85 ASP A O 1
ATOM 683 N N . LYS A 1 86 ? 11.303 -2.204 -11.985 1.00 95.88 86 LYS A N 1
ATOM 684 C CA . LYS A 1 86 ? 10.941 -1.100 -12.886 1.00 95.88 86 LYS A CA 1
ATOM 685 C C . LYS A 1 86 ? 10.951 -1.498 -14.367 1.00 95.88 86 LYS A C 1
ATOM 687 O O . LYS A 1 86 ? 11.110 -0.641 -15.234 1.00 95.88 86 LYS A O 1
ATOM 692 N N . VAL A 1 87 ? 10.706 -2.768 -14.690 1.00 97.06 87 VAL A N 1
ATOM 693 C CA . VAL A 1 87 ? 10.552 -3.223 -16.080 1.00 97.06 87 VAL A CA 1
ATOM 694 C C . VAL A 1 87 ? 9.073 -3.428 -16.419 1.00 97.06 87 VAL A C 1
ATOM 696 O O . VAL A 1 87 ? 8.307 -4.016 -15.650 1.00 97.06 87 VAL A O 1
ATOM 699 N N . LYS A 1 88 ? 8.649 -2.934 -17.592 1.00 96.88 88 LYS A N 1
ATOM 700 C CA . LYS A 1 88 ? 7.275 -3.099 -18.093 1.00 96.88 88 LYS A CA 1
ATOM 701 C C . LYS A 1 88 ? 7.030 -4.526 -18.570 1.00 96.88 88 LYS A C 1
ATOM 703 O O . LYS A 1 88 ? 7.721 -5.000 -19.468 1.00 96.88 88 LYS A O 1
ATOM 708 N N . ARG A 1 89 ? 5.996 -5.179 -18.036 1.00 96.19 89 ARG A N 1
ATOM 709 C CA . ARG A 1 89 ? 5.503 -6.496 -18.478 1.00 96.19 89 ARG A CA 1
ATOM 710 C C . ARG A 1 89 ? 3.993 -6.591 -18.252 1.00 96.19 89 ARG A C 1
ATOM 712 O O . ARG A 1 89 ? 3.353 -5.668 -17.752 1.00 96.19 89 ARG A O 1
ATOM 719 N N . ASN A 1 90 ? 3.400 -7.729 -18.605 1.00 95.06 90 ASN A N 1
ATOM 720 C CA . ASN A 1 90 ? 2.036 -8.030 -18.180 1.00 95.06 90 ASN A CA 1
ATOM 721 C C . ASN A 1 90 ? 1.975 -8.102 -16.642 1.00 95.06 90 ASN A C 1
ATOM 723 O O . ASN A 1 90 ? 2.824 -8.744 -16.026 1.00 95.06 90 ASN A O 1
ATOM 727 N N . LYS A 1 91 ? 0.943 -7.515 -16.023 1.00 92.94 91 LYS A N 1
ATOM 728 C CA . LYS A 1 91 ? 0.767 -7.526 -14.559 1.00 92.94 91 LYS A CA 1
ATOM 729 C C . LYS A 1 91 ? 0.786 -8.922 -13.935 1.00 92.94 91 LYS A C 1
ATOM 731 O O . LYS A 1 91 ? 1.276 -9.083 -12.825 1.00 92.94 91 LYS A O 1
ATOM 736 N N . LYS A 1 92 ? 0.309 -9.940 -14.664 1.00 93.75 92 LYS A N 1
ATOM 737 C CA . LYS A 1 92 ? 0.356 -11.338 -14.214 1.00 93.75 92 LYS A CA 1
ATOM 738 C C . LYS A 1 92 ? 1.793 -11.848 -14.076 1.00 93.75 92 LYS A C 1
ATOM 740 O O . LYS A 1 92 ? 2.050 -12.651 -13.195 1.00 93.75 92 LYS A O 1
ATOM 745 N N . VAL A 1 93 ? 2.704 -11.370 -14.928 1.00 96.44 93 VAL A N 1
ATOM 746 C CA . VAL A 1 93 ? 4.129 -11.735 -14.907 1.00 96.44 93 VAL A CA 1
ATOM 747 C C . VAL A 1 93 ? 4.859 -11.004 -13.785 1.00 96.44 93 VAL A C 1
ATOM 749 O O . VAL A 1 93 ? 5.648 -11.618 -13.083 1.00 96.44 93 VAL A O 1
ATOM 752 N N . ASN A 1 94 ? 4.578 -9.712 -13.583 1.00 97.31 94 ASN A N 1
ATOM 753 C CA . ASN A 1 94 ? 5.176 -8.957 -12.475 1.00 97.31 94 ASN A CA 1
ATOM 754 C C . ASN A 1 94 ? 4.680 -9.437 -11.101 1.00 97.31 94 ASN A C 1
ATOM 756 O O . ASN A 1 94 ? 5.383 -9.293 -10.107 1.00 97.31 94 ASN A O 1
ATOM 760 N N . GLY A 1 95 ? 3.480 -10.016 -11.049 1.00 96.75 95 GLY A N 1
ATOM 761 C CA . GLY A 1 95 ? 3.010 -10.785 -9.909 1.00 96.75 95 GLY A CA 1
ATOM 762 C C . GLY A 1 95 ? 2.745 -9.960 -8.649 1.00 96.75 95 GLY A C 1
ATOM 763 O O . GLY A 1 95 ? 2.494 -8.751 -8.687 1.00 96.75 95 GLY A O 1
ATOM 764 N N . LYS A 1 96 ? 2.749 -10.680 -7.527 1.00 97.81 96 LYS A N 1
ATOM 765 C CA . LYS A 1 96 ? 2.279 -10.243 -6.204 1.00 97.81 96 LYS A CA 1
ATOM 766 C C . LYS A 1 96 ? 3.280 -10.535 -5.084 1.00 97.81 96 LYS A C 1
ATOM 768 O O . LYS A 1 96 ? 2.903 -10.636 -3.921 1.00 97.81 96 LYS A O 1
ATOM 773 N N . GLU A 1 97 ? 4.544 -10.725 -5.441 1.00 98.12 97 GLU A N 1
ATOM 774 C CA . GLU A 1 97 ? 5.605 -10.941 -4.464 1.00 98.12 97 GLU A CA 1
ATOM 775 C C . GLU A 1 97 ? 6.220 -9.610 -4.049 1.00 98.12 97 GLU A C 1
ATOM 777 O O . GLU A 1 97 ? 6.663 -8.831 -4.890 1.00 98.12 97 GLU A O 1
ATOM 782 N N . LEU A 1 98 ? 6.290 -9.372 -2.746 1.00 98.12 98 LEU A N 1
ATOM 783 C CA . LEU A 1 98 ? 7.056 -8.295 -2.136 1.00 98.12 98 LEU A CA 1
ATOM 784 C C . LEU A 1 98 ? 8.143 -8.951 -1.285 1.00 98.12 98 LEU A C 1
ATOM 786 O O . LEU A 1 98 ? 7.840 -9.730 -0.382 1.00 98.12 98 LEU A O 1
ATOM 790 N N . ASN A 1 99 ? 9.409 -8.664 -1.597 1.00 96.88 99 ASN A N 1
ATOM 791 C CA . ASN A 1 99 ? 10.566 -9.295 -0.948 1.00 96.88 99 ASN A CA 1
ATOM 792 C C . ASN A 1 99 ? 10.572 -10.830 -1.048 1.00 96.88 99 ASN A C 1
ATOM 794 O O . ASN A 1 99 ? 10.891 -11.518 -0.086 1.00 96.88 99 ASN A O 1
ATOM 798 N N . GLY A 1 100 ? 10.192 -11.365 -2.214 1.00 96.88 100 GLY A N 1
ATOM 799 C CA . GLY A 1 100 ? 10.159 -12.812 -2.468 1.00 96.88 100 GLY A CA 1
ATOM 800 C C . GLY A 1 100 ? 9.062 -13.562 -1.705 1.00 96.88 100 GLY A C 1
ATOM 801 O O . GLY A 1 100 ? 9.082 -14.787 -1.652 1.00 96.88 100 GLY A O 1
ATOM 802 N N . LYS A 1 101 ? 8.110 -12.844 -1.096 1.00 98.12 101 LYS A N 1
ATOM 803 C CA . LYS A 1 101 ? 6.979 -13.423 -0.367 1.00 98.12 101 LYS A CA 1
ATOM 804 C C . LYS A 1 101 ? 5.659 -12.829 -0.848 1.00 98.12 101 LYS A C 1
ATOM 806 O O . LYS A 1 101 ? 5.565 -11.643 -1.161 1.00 98.12 101 LYS A O 1
ATOM 811 N N . VAL A 1 102 ? 4.621 -13.659 -0.879 1.00 98.38 102 VAL A N 1
ATOM 812 C CA . VAL A 1 102 ? 3.240 -13.217 -1.093 1.00 98.38 102 VAL A CA 1
ATOM 813 C C . VAL A 1 102 ? 2.655 -12.763 0.241 1.00 98.38 102 VAL A C 1
ATOM 815 O O . VAL A 1 102 ? 2.656 -13.520 1.209 1.00 98.38 102 VAL A O 1
ATOM 818 N N . TRP A 1 103 ? 2.140 -11.537 0.276 1.00 98.38 103 TRP A N 1
ATOM 819 C CA . TRP A 1 103 ? 1.465 -10.974 1.442 1.00 98.38 103 TRP A CA 1
ATOM 820 C C . TRP A 1 103 ? 0.005 -10.742 1.090 1.00 98.38 103 TRP A C 1
ATOM 822 O O . TRP A 1 103 ? -0.314 -9.780 0.407 1.00 98.38 103 TRP A O 1
ATOM 832 N N . GLN A 1 104 ? -0.874 -11.659 1.474 1.00 98.00 104 GLN A N 1
ATOM 833 C CA . GLN A 1 104 ? -2.302 -11.598 1.157 1.00 98.00 104 GLN A CA 1
ATOM 834 C C . GLN A 1 104 ? -3.112 -11.949 2.399 1.00 98.00 104 GLN A C 1
ATOM 836 O O . GLN A 1 104 ? -3.941 -12.853 2.374 1.00 98.00 104 GLN A O 1
ATOM 841 N N . ASN A 1 105 ? -2.804 -11.254 3.491 1.00 97.94 105 ASN A N 1
ATOM 842 C CA . ASN A 1 105 ? -3.445 -11.479 4.774 1.00 97.94 105 ASN A CA 1
ATOM 843 C C . ASN A 1 105 ? -4.824 -10.819 4.770 1.00 97.94 105 ASN A C 1
ATOM 845 O O . ASN A 1 105 ? -5.021 -9.775 4.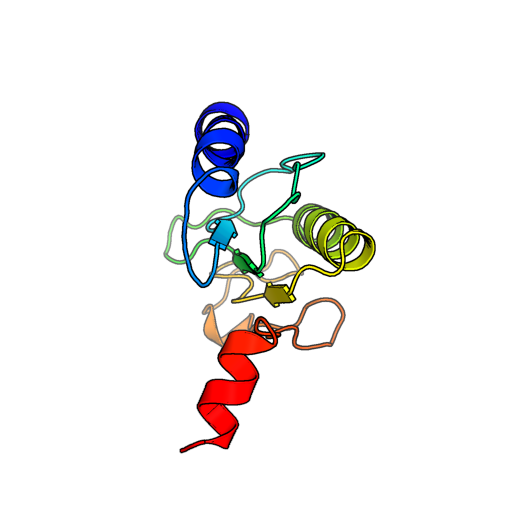134 1.00 97.94 105 ASN A O 1
ATOM 849 N N . TYR A 1 106 ? -5.752 -11.417 5.504 1.00 97.44 106 TYR A N 1
ATOM 850 C CA . TYR A 1 106 ? -7.078 -10.872 5.747 1.00 97.44 106 TYR A CA 1
ATOM 851 C C . TYR A 1 106 ? -7.227 -10.569 7.242 1.00 97.44 106 TYR A C 1
ATOM 853 O O . TYR A 1 106 ? -6.528 -11.166 8.056 1.00 97.44 106 TYR A O 1
ATOM 861 N N . PRO A 1 107 ? -8.130 -9.657 7.630 1.00 96.69 107 PRO A N 1
ATOM 862 C CA . PRO A 1 107 ? -8.546 -9.528 9.019 1.00 96.69 107 PRO A CA 1
ATOM 863 C C . PRO A 1 107 ? -9.048 -10.861 9.571 1.00 96.69 107 PRO A C 1
ATOM 865 O O . PRO A 1 107 ? -9.785 -11.573 8.884 1.00 96.69 107 PRO A O 1
ATOM 868 N N . GLU A 1 108 ? -8.752 -11.146 10.836 1.00 93.00 108 GLU A N 1
ATOM 869 C CA . GLU A 1 108 ? -9.133 -12.401 11.501 1.00 93.00 108 GLU A CA 1
ATOM 870 C C . GLU A 1 108 ? -10.653 -12.673 11.408 1.00 93.00 108 GLU A C 1
ATOM 872 O O . GLU A 1 108 ? -11.099 -13.802 11.210 1.00 93.00 108 GLU A O 1
ATOM 877 N N . ILE A 1 109 ? -11.480 -11.620 11.471 1.00 92.50 109 ILE A N 1
ATOM 878 C CA . ILE A 1 109 ? -12.942 -11.718 11.321 1.00 92.50 109 ILE A CA 1
ATOM 879 C C . ILE A 1 109 ? -13.389 -12.189 9.927 1.00 92.50 109 ILE A C 1
ATOM 881 O O . ILE A 1 109 ? -14.466 -12.771 9.786 1.00 92.50 109 ILE A O 1
ATOM 885 N N . ILE A 1 110 ? -12.589 -11.932 8.889 1.00 92.19 110 ILE A N 1
ATOM 886 C CA . ILE A 1 110 ? -12.821 -12.442 7.535 1.00 92.19 110 ILE A CA 1
ATOM 887 C C . ILE A 1 110 ? -12.318 -13.885 7.433 1.00 92.19 110 ILE A C 1
ATOM 889 O O . ILE A 1 110 ? -13.034 -14.724 6.892 1.00 92.19 110 ILE A O 1
ATOM 893 N N . GLU A 1 111 ? -11.144 -14.192 7.984 1.00 88.12 111 GLU A N 1
ATOM 894 C CA . GLU A 1 111 ? -10.579 -15.551 7.976 1.00 88.12 111 GLU A CA 1
ATOM 895 C C . GLU A 1 111 ? -11.527 -16.559 8.637 1.00 88.12 111 GLU A C 1
ATOM 897 O O . GLU A 1 111 ? -11.901 -17.554 8.015 1.00 88.12 111 GLU A O 1
ATOM 902 N N . LYS A 1 112 ? -12.063 -16.222 9.816 1.00 85.00 112 LYS A N 1
ATOM 903 C CA . LYS A 1 112 ? -13.064 -17.039 10.523 1.00 85.00 112 LYS A CA 1
ATOM 904 C C . LYS A 1 112 ? -14.329 -17.301 9.701 1.00 85.00 112 LYS A C 1
ATOM 906 O O . LYS A 1 112 ? -14.976 -18.324 9.887 1.00 85.00 112 LYS A O 1
ATOM 911 N N . LYS A 1 113 ? -14.714 -16.403 8.785 1.00 79.38 113 LYS A N 1
ATOM 912 C CA . LYS A 1 113 ? -15.863 -16.642 7.892 1.00 79.38 113 LYS A CA 1
ATOM 913 C C . LYS A 1 113 ? -15.552 -17.658 6.801 1.00 79.38 113 LYS A C 1
ATOM 915 O O . LYS A 1 113 ? -16.473 -18.347 6.379 1.00 79.38 113 LYS A O 1
ATOM 920 N N . PHE A 1 114 ? -14.306 -17.745 6.339 1.00 78.62 114 PHE A N 1
ATOM 921 C CA . PHE A 1 114 ? -13.909 -18.742 5.344 1.00 78.62 114 PHE A CA 1
ATOM 922 C C . PHE A 1 114 ? -13.829 -20.152 5.934 1.00 78.62 114 PHE A C 1
ATOM 924 O O . PHE A 1 114 ? -14.114 -21.104 5.224 1.00 78.62 114 PHE A O 1
ATOM 931 N N . GLU A 1 115 ? -13.496 -20.288 7.218 1.00 74.44 115 GLU A N 1
ATOM 932 C CA . GLU A 1 115 ? -13.447 -21.587 7.910 1.00 74.44 115 GLU A CA 1
ATOM 933 C C . GLU A 1 115 ? -14.833 -22.187 8.197 1.00 74.44 115 GLU A C 1
ATOM 935 O O . GLU A 1 115 ? -14.956 -23.382 8.457 1.00 74.44 115 GLU A O 1
ATOM 940 N N . LEU A 1 116 ? -15.881 -21.359 8.168 1.00 61.91 116 LEU A N 1
ATOM 941 C CA . LEU A 1 116 ? -17.267 -21.754 8.439 1.00 61.91 116 LEU A CA 1
ATOM 942 C C . LEU A 1 116 ? -18.044 -22.188 7.180 1.00 61.91 116 LEU A C 1
ATOM 944 O O . LEU A 1 116 ? -19.250 -22.432 7.277 1.00 61.91 116 LEU A O 1
ATOM 948 N N . VAL A 1 117 ? -17.387 -22.254 6.016 1.00 52.38 117 VAL A N 1
ATOM 949 C CA . VAL A 1 117 ? -17.961 -22.664 4.719 1.00 52.38 117 VAL A CA 1
ATOM 950 C C . VAL A 1 117 ? -17.323 -23.967 4.260 1.00 52.38 117 VAL A C 1
ATOM 952 O O . VAL A 1 117 ? -18.087 -24.843 3.799 1.00 52.38 117 VAL A O 1
#

Solvent-accessible surface area (backbone atoms only — not comparable to full-atom values): 6737 Å² total; per-residue (Å²): 98,63,84,75,43,55,69,46,44,66,59,55,45,70,55,94,66,98,73,39,69,46,78,43,60,60,39,80,66,71,66,76,86,75,87,57,69,71,38,39,29,40,36,39,26,27,25,64,62,96,84,42,59,70,41,59,64,66,41,55,51,51,54,50,51,53,25,65,76,69,76,25,24,44,21,47,67,28,33,14,22,22,20,90,85,70,47,81,51,60,37,80,77,42,27,37,60,60,95,89,38,76,38,74,49,64,36,68,80,57,52,58,56,61,76,75,109

Foldseek 3Di:
DQPPQQVCLVVQLPDDDPAGEAECPQVQDQNADHPCRNHQEYEYEFEADPPTDFDALVSLVRVVVNCVVVVHQYAQPFRYQAANVRDGDHRVVSDQDRPNDGRHGGGPVVVVVVVVD

pLDDT: mean 95.46, std 6.49, range [52.38, 98.81]

Mean predicted aligned error: 3.11 Å

InterPro domains:
  IPR011101 Protein of unknown function DUF5131 [PF07505] (4-107)

Sequence (117 aa):
NKYDGLPRVDILRNLKATVLFLSVEPLLEDLGEIDLTNIDWVIVGGESGNQARPMDKTWVENIKTQCDNEDVAFFFKQWGTWGADKVKRNKKVNGKELNGKVWQNYPEIIEKKFELV